Protein AF-A0ABD1WF89-F1 (afdb_monomer)

Mean predicted aligned error: 13.61 Å

Organism: NCBI:txid205694

Foldseek 3Di:
DDDDDDDDDDDDDDDDDDPDPPDPDDLVNLVVVVVVVPDDDDDPCVPPVDPDDQQAPDSNDDPQHHDPRGNPCVVVVVVVCVVVVVVDVVPDDDDQPPPDDPVPDQLDADDDPDGDRPDDSD

Sequence (122 aa):
MVRGKGELDQAGDSTRRGNGEFGNEDLIDVFLRVKESGELDFEPERFENNPIDLIGNNFEYLPFGAGRRICPRMTFGLTSVKLHLAQLLYNFDWKLPEGISPDKLNMLENTGLSASRKEDLT

pLDDT: mean 75.83, std 19.65, range [32.16, 97.44]

Radius of gyration: 26.08 Å; Cα contacts (8 Å, |Δi|>4): 51; chains: 1; bounding box: 71×37×78 Å

InterPro domains:
  IPR001128 Cytochrome P450 [PF00067] (41-106)
  IPR036396 Cytochrome P450 superfamily [G3DSA:1.10.630.10] (23-119)
  IPR036396 Cytochrome P450 superfamily [SSF48264] (41-115)
  IPR052306 Cytochrome P450 71D [PTHR47953] (41-121)

Secondary structure (DSSP, 8-state):
----PPP----------------S--HHHHHHHHHHS------GGGGTT----TTTT-TT--TT--GGGS-TTHHHHHHHHHHHHHHHHHH----PPTT--GGG---PBPSSSS--BSS---

Solvent-accessible surface area (backbone atoms only — not comparable to full-atom values): 8487 Å² total; per-residue (Å²): 138,90,85,83,87,80,88,78,87,79,79,86,81,76,91,76,85,78,92,69,84,68,66,98,64,52,75,66,54,55,53,49,50,65,60,67,64,74,70,90,72,94,62,79,64,74,58,60,97,42,91,76,41,77,77,29,85,33,86,94,46,52,97,46,39,40,72,100,72,34,51,93,54,50,70,59,51,55,52,48,52,52,51,52,50,52,52,46,63,72,76,48,89,87,72,75,62,90,93,60,55,78,93,72,60,71,78,53,59,42,91,70,99,58,89,40,61,62,60,78,100,121

Structure (mmCIF, N/CA/C/O backbone):
data_AF-A0ABD1WF89-F1
#
_entry.id   AF-A0ABD1WF89-F1
#
loop_
_atom_site.group_PDB
_atom_site.id
_atom_site.type_symbol
_atom_site.label_atom_id
_atom_site.label_alt_id
_atom_site.label_comp_id
_atom_site.label_asym_id
_atom_site.label_entity_id
_atom_site.label_seq_id
_atom_site.pdbx_PDB_ins_code
_atom_site.Cartn_x
_atom_site.Cartn_y
_atom_site.Cartn_z
_atom_site.occupancy
_atom_site.B_iso_or_equiv
_atom_site.auth_seq_id
_atom_site.auth_comp_id
_atom_site.auth_asym_id
_atom_site.auth_atom_id
_atom_site.pdbx_PDB_model_num
ATOM 1 N N . MET A 1 1 ? 54.482 10.099 -55.279 1.00 34.72 1 MET A N 1
ATOM 2 C CA . MET A 1 1 ? 53.707 9.804 -56.502 1.00 34.72 1 MET A CA 1
ATOM 3 C C . MET A 1 1 ? 52.630 8.770 -56.158 1.00 34.72 1 MET A C 1
ATOM 5 O O . MET A 1 1 ? 52.967 7.619 -55.935 1.00 34.72 1 MET A O 1
ATOM 9 N N . VAL A 1 2 ? 51.393 9.261 -55.994 1.00 40.09 2 VAL A N 1
ATOM 10 C CA . VAL A 1 2 ? 50.042 8.637 -56.033 1.00 40.09 2 VAL A CA 1
ATOM 11 C C . VAL A 1 2 ? 49.770 7.265 -55.381 1.00 40.09 2 VAL A C 1
ATOM 13 O O . VAL A 1 2 ? 50.219 6.252 -55.899 1.00 40.09 2 VAL A O 1
ATOM 16 N N . ARG A 1 3 ? 48.871 7.244 -54.373 1.00 32.16 3 ARG A N 1
ATOM 17 C CA . ARG A 1 3 ? 47.714 6.316 -54.187 1.00 32.16 3 ARG A CA 1
ATOM 18 C C . ARG A 1 3 ? 46.681 7.088 -53.339 1.00 32.16 3 ARG A C 1
ATOM 20 O O . ARG A 1 3 ? 47.033 7.544 -52.262 1.00 32.16 3 ARG A O 1
ATOM 27 N N . GLY A 1 4 ? 45.518 7.510 -53.837 1.00 36.38 4 GLY A N 1
ATOM 28 C CA . GLY A 1 4 ? 44.369 6.683 -54.213 1.00 36.38 4 GLY A CA 1
ATOM 29 C C . GLY A 1 4 ? 43.388 6.631 -53.030 1.00 36.38 4 GLY A C 1
ATOM 30 O O . GLY A 1 4 ? 43.492 5.725 -52.212 1.00 36.38 4 GLY A O 1
ATOM 31 N N . LYS A 1 5 ? 42.502 7.633 -52.888 1.00 39.59 5 LYS A N 1
ATOM 32 C CA . LYS A 1 5 ? 41.392 7.608 -51.916 1.00 39.59 5 LYS A CA 1
ATOM 33 C C . LYS A 1 5 ? 40.297 6.699 -52.479 1.00 39.59 5 LYS A C 1
ATOM 35 O O . LYS A 1 5 ? 39.809 6.973 -53.568 1.00 39.59 5 LYS A O 1
ATOM 40 N N . GLY A 1 6 ? 39.961 5.634 -51.757 1.00 35.59 6 GLY A N 1
ATOM 41 C CA . GLY A 1 6 ? 38.786 4.811 -52.028 1.00 35.59 6 GLY A CA 1
ATOM 42 C C . GLY A 1 6 ? 37.566 5.377 -51.309 1.00 35.59 6 GLY A C 1
ATOM 43 O O . GLY A 1 6 ? 37.613 5.595 -50.098 1.00 35.59 6 GLY A O 1
ATOM 44 N N . GLU A 1 7 ? 36.513 5.632 -52.083 1.00 35.69 7 GLU A N 1
ATOM 45 C CA . GLU A 1 7 ? 35.121 5.693 -51.641 1.00 35.69 7 GLU A CA 1
ATOM 46 C C . GLU A 1 7 ? 34.722 4.381 -50.957 1.00 35.69 7 GLU A C 1
ATOM 48 O O . GLU A 1 7 ? 35.073 3.294 -51.415 1.00 35.69 7 GLU A O 1
ATOM 53 N N . LEU A 1 8 ? 33.956 4.499 -49.876 1.00 39.84 8 LEU A N 1
ATOM 54 C CA . LEU A 1 8 ? 33.094 3.440 -49.375 1.00 39.84 8 LEU A CA 1
ATOM 55 C C . LEU A 1 8 ? 31.747 4.088 -49.082 1.00 39.84 8 LEU A C 1
ATOM 57 O O . LEU A 1 8 ? 31.602 4.866 -48.137 1.00 39.84 8 LEU A O 1
ATOM 61 N N . ASP A 1 9 ? 30.807 3.780 -49.965 1.00 35.22 9 ASP A N 1
ATOM 62 C CA . ASP A 1 9 ? 29.398 4.121 -49.893 1.00 35.22 9 ASP A CA 1
ATOM 63 C C . ASP A 1 9 ? 28.803 3.670 -48.557 1.00 35.22 9 ASP A C 1
ATOM 65 O O . ASP A 1 9 ? 28.829 2.486 -48.215 1.00 35.22 9 ASP A O 1
ATOM 69 N N . GLN A 1 10 ? 28.215 4.602 -47.808 1.00 42.66 10 GLN A N 1
ATO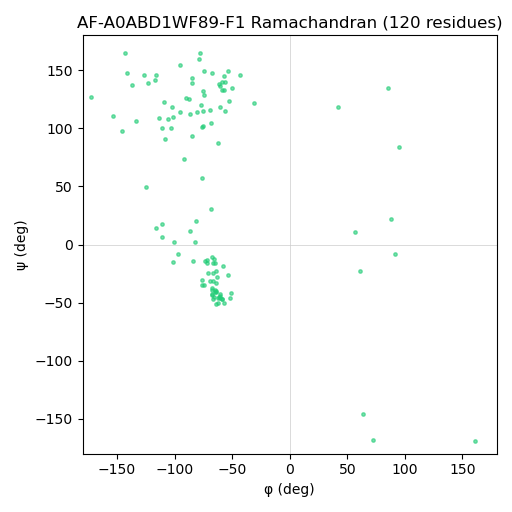M 70 C CA . GLN A 1 10 ? 27.228 4.253 -46.792 1.00 42.66 10 GLN A CA 1
ATOM 71 C C . GLN A 1 10 ? 25.851 4.578 -47.349 1.00 42.66 10 GLN A C 1
ATOM 73 O O . GLN A 1 10 ? 25.417 5.728 -47.410 1.00 42.66 10 GLN A O 1
ATOM 78 N N . ALA A 1 11 ? 25.212 3.504 -47.806 1.00 36.38 11 ALA A N 1
ATOM 79 C CA . ALA A 1 11 ? 23.807 3.432 -48.140 1.00 36.38 11 ALA A CA 1
ATOM 80 C C . ALA A 1 11 ? 22.958 3.983 -46.988 1.00 36.38 11 ALA A C 1
ATOM 82 O O . ALA A 1 11 ? 23.187 3.666 -45.819 1.00 36.38 11 ALA A O 1
ATOM 83 N N . GLY A 1 12 ? 21.978 4.812 -47.342 1.00 39.69 12 GLY A N 1
ATOM 84 C CA . GLY A 1 12 ? 20.986 5.301 -46.401 1.00 39.69 12 GLY A CA 1
ATOM 85 C C . GLY A 1 12 ? 20.187 4.148 -45.806 1.00 39.69 12 GLY A C 1
ATOM 86 O O . GLY A 1 12 ? 19.742 3.262 -46.537 1.00 39.69 12 GLY A O 1
ATOM 87 N N . ASP A 1 13 ? 19.969 4.201 -44.494 1.00 35.47 13 ASP A N 1
ATOM 88 C CA . ASP A 1 13 ? 18.883 3.459 -43.875 1.00 35.47 13 ASP A CA 1
ATOM 89 C C . ASP A 1 13 ? 17.792 4.423 -43.418 1.00 35.47 13 ASP A C 1
ATOM 91 O O . ASP A 1 13 ? 17.988 5.405 -42.700 1.00 35.47 13 ASP A O 1
ATOM 95 N N . SER A 1 14 ? 16.639 4.118 -43.977 1.00 36.56 14 SER A N 1
ATOM 96 C CA . SER A 1 14 ? 15.366 4.781 -43.918 1.00 36.56 14 SER A CA 1
ATOM 97 C C . SER A 1 14 ? 14.817 4.928 -42.504 1.00 36.56 14 SER A C 1
ATOM 99 O O . SER A 1 14 ? 14.665 3.975 -41.746 1.00 36.56 14 SER A O 1
ATOM 101 N N . THR A 1 15 ? 14.357 6.142 -42.228 1.00 46.06 15 THR A N 1
ATOM 102 C CA . THR A 1 15 ? 13.204 6.434 -41.381 1.00 46.06 15 THR A CA 1
ATOM 103 C C . THR A 1 15 ? 12.155 5.319 -41.462 1.00 46.06 15 THR A C 1
ATOM 105 O O . THR A 1 15 ? 11.622 5.079 -42.547 1.00 46.06 15 THR A O 1
ATOM 108 N N . ARG A 1 16 ? 11.804 4.688 -40.328 1.00 45.88 16 ARG A N 1
ATOM 109 C CA . ARG A 1 16 ? 10.455 4.140 -40.083 1.00 45.88 16 ARG A CA 1
ATOM 110 C C . ARG A 1 16 ? 10.234 3.622 -38.655 1.00 45.88 16 ARG A C 1
ATOM 112 O O . ARG A 1 16 ? 10.840 2.636 -38.254 1.00 45.88 16 ARG A O 1
ATOM 119 N N . ARG A 1 17 ? 9.151 4.163 -38.076 1.00 36.50 17 ARG A N 1
ATOM 120 C CA . ARG A 1 17 ? 8.226 3.595 -37.070 1.00 36.50 17 ARG A CA 1
ATOM 121 C C . ARG A 1 17 ? 8.668 3.740 -35.602 1.00 36.50 17 ARG A C 1
ATOM 123 O O . ARG A 1 17 ? 9.808 3.471 -35.277 1.00 36.50 17 ARG A 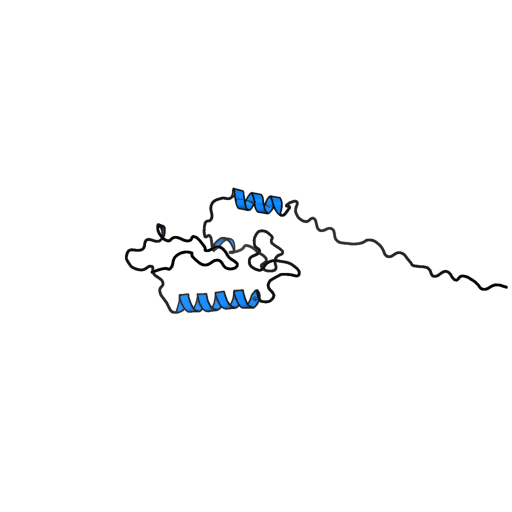O 1
ATOM 130 N N . GLY A 1 18 ? 7.806 4.141 -34.669 1.00 35.62 18 GLY A N 1
ATOM 131 C CA . GLY A 1 18 ? 6.344 4.081 -34.681 1.00 35.62 18 GLY A CA 1
ATOM 132 C C . GLY A 1 18 ? 5.644 5.410 -34.410 1.00 35.62 18 GLY A C 1
ATOM 133 O O . GLY A 1 18 ? 6.092 6.226 -33.612 1.00 35.62 18 GLY A O 1
ATOM 134 N N . ASN A 1 19 ? 4.500 5.565 -35.071 1.00 41.59 19 ASN A N 1
ATOM 135 C CA . ASN A 1 19 ? 3.430 6.435 -34.618 1.00 41.59 19 ASN A CA 1
ATOM 136 C C . ASN A 1 19 ? 2.865 5.789 -33.348 1.00 41.59 19 ASN A C 1
ATOM 138 O O . ASN A 1 19 ? 2.197 4.760 -33.429 1.00 41.59 19 ASN A O 1
ATOM 142 N N . GLY A 1 20 ? 3.198 6.342 -32.191 1.00 39.09 20 GLY A N 1
ATOM 143 C CA . GLY A 1 20 ? 2.408 6.174 -30.985 1.00 39.09 20 GLY A CA 1
ATOM 144 C C . GLY A 1 20 ? 1.800 7.531 -30.714 1.00 39.09 20 GLY A C 1
ATOM 145 O O . GLY A 1 20 ? 2.505 8.422 -30.250 1.00 39.09 20 GLY A O 1
AT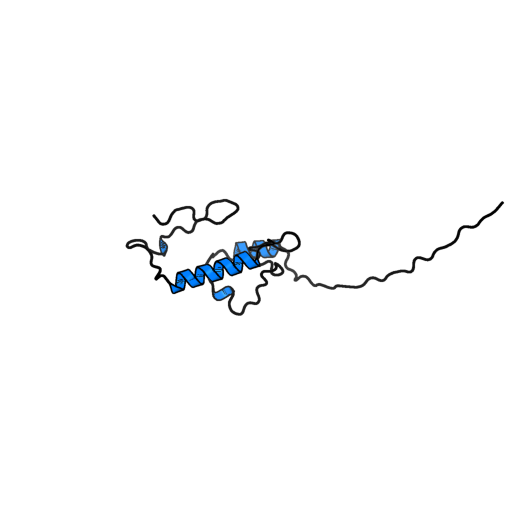OM 146 N N . GLU A 1 21 ? 0.534 7.715 -31.076 1.00 43.28 21 GLU A N 1
ATOM 147 C CA . GLU A 1 21 ? -0.28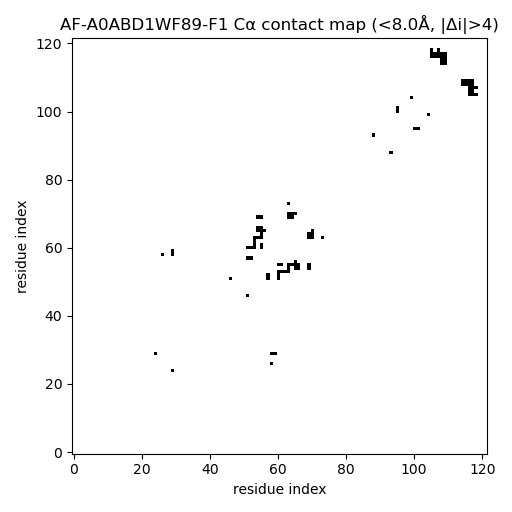2 8.751 -30.452 1.00 43.28 21 GLU A CA 1
ATOM 148 C C . GLU A 1 21 ? -0.355 8.365 -28.973 1.00 43.28 21 GLU A C 1
ATOM 150 O O . GLU A 1 21 ? -1.196 7.574 -28.554 1.00 43.28 21 GLU A O 1
ATOM 155 N N . PHE A 1 22 ? 0.627 8.823 -28.195 1.00 48.03 22 PHE A N 1
ATOM 156 C CA . PHE A 1 22 ? 0.458 8.924 -26.760 1.00 48.03 22 PHE A CA 1
ATOM 157 C C . PHE A 1 22 ? -0.714 9.878 -26.599 1.00 48.03 22 PHE A C 1
ATOM 159 O O . PHE A 1 22 ? -0.673 10.989 -27.135 1.00 48.03 22 PHE A O 1
ATOM 166 N N . GLY A 1 23 ? -1.793 9.373 -25.998 1.00 51.19 23 GLY A N 1
ATOM 167 C CA . GLY A 1 23 ? -2.990 10.148 -25.718 1.00 51.19 23 GLY A CA 1
ATOM 168 C C . GLY A 1 23 ? -2.600 11.517 -25.179 1.00 51.19 23 GLY A C 1
ATOM 169 O O . GLY A 1 23 ? -1.570 11.666 -24.530 1.00 51.19 23 GLY A O 1
ATOM 170 N N . ASN A 1 24 ? -3.401 12.516 -25.523 1.00 59.12 24 ASN A N 1
ATOM 171 C CA . ASN A 1 24 ? -3.137 13.944 -25.331 1.00 59.12 24 ASN A CA 1
ATOM 172 C C . ASN A 1 24 ? -3.144 14.376 -23.846 1.00 59.12 24 ASN A C 1
ATOM 174 O O . ASN A 1 24 ? -3.584 15.476 -23.529 1.00 59.12 24 ASN A O 1
ATOM 178 N N . GLU A 1 25 ? -2.753 13.484 -22.944 1.00 64.25 25 GLU A N 1
ATOM 179 C CA . GLU A 1 25 ? -2.673 13.661 -21.508 1.00 64.25 25 GLU A CA 1
ATOM 180 C C . GLU A 1 25 ? -1.203 13.612 -21.091 1.00 64.25 25 GLU A C 1
ATOM 182 O O . GLU A 1 25 ? -0.543 12.571 -21.123 1.00 64.25 25 GLU A O 1
ATOM 187 N N . ASP A 1 26 ? -0.671 14.769 -20.706 1.00 75.81 26 ASP A N 1
ATOM 188 C CA . ASP A 1 26 ? 0.643 14.822 -20.082 1.00 75.81 26 ASP A CA 1
ATOM 189 C C . ASP A 1 26 ? 0.523 14.411 -18.603 1.00 75.81 26 ASP A C 1
ATOM 191 O O . ASP A 1 26 ? -0.536 14.514 -17.981 1.00 75.81 26 ASP A O 1
ATOM 195 N N . LEU A 1 27 ? 1.632 13.994 -17.975 1.00 74.44 27 LEU A N 1
ATOM 196 C CA . LEU A 1 27 ? 1.661 13.650 -16.539 1.00 74.44 27 LEU A CA 1
ATOM 197 C C . LEU A 1 27 ? 1.112 14.770 -15.640 1.00 74.44 27 LEU A C 1
ATOM 199 O O . LEU A 1 27 ? 0.646 14.506 -14.534 1.00 74.44 27 LEU A O 1
ATOM 203 N N . ILE A 1 28 ? 1.187 16.017 -16.106 1.00 80.88 28 ILE A N 1
ATOM 204 C CA . ILE A 1 28 ? 0.642 17.191 -15.426 1.00 80.88 28 ILE A CA 1
ATOM 205 C C . ILE A 1 28 ? -0.891 17.131 -15.404 1.00 80.88 28 ILE A C 1
ATOM 207 O O . ILE A 1 28 ? -1.479 17.356 -14.349 1.00 80.88 28 ILE A O 1
ATOM 211 N N . ASP A 1 29 ? -1.524 16.765 -16.518 1.00 76.31 29 ASP A N 1
ATOM 212 C CA . ASP A 1 29 ? -2.982 16.653 -16.639 1.00 76.31 29 ASP A CA 1
ATOM 213 C C . ASP A 1 29 ? -3.522 15.501 -15.786 1.00 76.31 29 ASP A C 1
ATOM 215 O O . ASP A 1 29 ? -4.539 15.647 -15.107 1.00 76.31 29 ASP A O 1
ATOM 219 N N . VAL A 1 30 ? -2.793 14.380 -15.743 1.00 71.12 30 VAL A N 1
ATOM 220 C CA . VAL A 1 30 ? -3.093 13.253 -14.845 1.00 71.12 30 VAL A CA 1
ATOM 221 C C . VAL A 1 30 ? -3.021 13.705 -13.383 1.00 71.12 30 VAL A C 1
ATOM 223 O O . VAL A 1 30 ? -3.929 13.436 -12.598 1.00 71.12 30 VAL A O 1
ATOM 226 N N . PHE A 1 31 ? -1.972 14.442 -13.007 1.00 73.31 31 PHE A N 1
ATOM 227 C CA . PHE A 1 31 ? -1.787 14.907 -11.631 1.00 73.31 31 PHE A CA 1
ATOM 228 C C . PHE A 1 31 ? -2.842 15.937 -11.207 1.00 73.31 31 PHE A C 1
ATOM 230 O O . PHE A 1 31 ? -3.289 15.925 -10.059 1.00 73.31 31 PHE A O 1
ATOM 237 N N . LEU A 1 32 ? -3.243 16.825 -12.122 1.00 77.12 32 LEU A N 1
ATOM 238 C CA . LEU A 1 32 ? -4.315 17.793 -11.898 1.00 77.12 32 LEU A CA 1
ATOM 239 C C . LEU A 1 32 ? -5.661 17.087 -11.725 1.00 77.12 32 LEU A C 1
ATOM 241 O O . LEU A 1 32 ? -6.345 17.357 -10.743 1.00 77.12 32 LEU A O 1
ATOM 245 N N . ARG A 1 33 ? -5.984 16.104 -12.572 1.00 74.94 33 ARG A N 1
ATOM 246 C CA . ARG A 1 33 ? -7.218 15.311 -12.453 1.00 74.94 33 ARG A CA 1
ATOM 247 C C . ARG A 1 33 ? -7.302 14.542 -11.134 1.00 74.94 33 ARG A C 1
ATOM 249 O O . ARG A 1 33 ? -8.336 14.575 -10.476 1.00 74.94 33 ARG A O 1
ATOM 256 N N . VAL A 1 34 ? -6.207 13.898 -10.721 1.00 69.50 34 VAL A N 1
ATOM 257 C CA . VAL A 1 34 ? -6.129 13.176 -9.436 1.00 69.50 34 VAL A CA 1
ATOM 258 C C . VAL A 1 34 ? -6.280 14.129 -8.244 1.00 69.50 34 VAL A C 1
ATOM 260 O O . VAL A 1 34 ? -6.835 13.755 -7.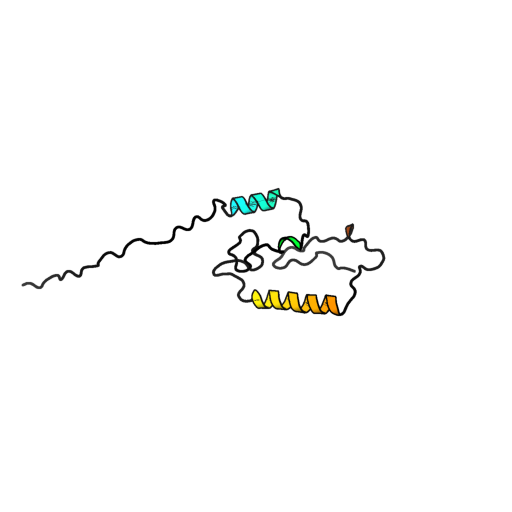215 1.00 69.50 34 VAL A O 1
ATOM 263 N N . LYS A 1 35 ? -5.807 15.375 -8.362 1.00 67.81 35 LYS A N 1
ATOM 264 C CA . LYS A 1 35 ? -6.019 16.399 -7.331 1.00 67.81 35 LYS A CA 1
ATOM 265 C C . LYS A 1 35 ? -7.441 16.956 -7.313 1.00 67.81 35 LYS A C 1
ATOM 267 O O . LYS A 1 35 ? -7.922 17.300 -6.238 1.00 67.81 35 LYS A O 1
ATOM 272 N N . GLU A 1 36 ? -8.080 17.074 -8.472 1.00 68.31 36 GLU A N 1
ATOM 273 C CA . GLU A 1 36 ? -9.434 17.615 -8.620 1.00 68.31 36 GLU A CA 1
ATOM 274 C C . GLU A 1 36 ? -10.524 16.629 -8.190 1.00 68.31 36 GLU A C 1
ATOM 276 O O . GLU A 1 36 ? -11.555 17.070 -7.689 1.00 68.31 36 GLU A O 1
ATOM 281 N N . SER A 1 37 ? -10.307 15.314 -8.325 1.00 64.06 37 SER A N 1
ATOM 282 C CA . SER A 1 37 ? -11.311 14.310 -7.947 1.00 64.06 37 SER A CA 1
ATOM 283 C C . SER A 1 37 ? -11.579 14.249 -6.441 1.00 64.06 37 SER A C 1
ATOM 285 O O . SER A 1 37 ? -12.681 13.869 -6.073 1.00 64.06 37 SER A O 1
ATOM 287 N N . GLY A 1 38 ? -10.620 14.663 -5.597 1.00 59.66 38 GLY A N 1
ATOM 288 C CA . GLY A 1 38 ? -10.790 15.160 -4.216 1.00 59.66 38 GLY A CA 1
ATOM 289 C C . GLY A 1 38 ? -11.409 14.251 -3.139 1.00 59.66 38 GLY A C 1
ATOM 290 O O . GLY A 1 38 ? -11.149 14.467 -1.956 1.00 59.66 38 GLY A O 1
ATOM 291 N N . GLU A 1 39 ? -12.183 13.239 -3.508 1.00 55.47 39 GLU A N 1
ATOM 292 C CA . GLU A 1 39 ? -12.847 12.281 -2.633 1.00 55.47 39 GLU A CA 1
ATOM 293 C C . GLU A 1 39 ? -12.088 10.953 -2.737 1.00 55.47 39 GLU A C 1
ATOM 295 O O . GLU A 1 39 ? -12.049 10.302 -3.782 1.00 55.47 39 GLU A O 1
ATOM 300 N N . LEU A 1 40 ? -11.358 10.612 -1.673 1.00 73.25 40 LEU A N 1
ATOM 301 C CA . LEU A 1 40 ? -10.542 9.401 -1.599 1.00 73.25 40 LEU A CA 1
ATOM 302 C C . LEU A 1 40 ? -11.373 8.271 -0.996 1.00 73.25 40 LEU A C 1
ATOM 304 O O . LEU A 1 40 ? -11.160 7.884 0.153 1.00 73.25 40 LEU A O 1
ATOM 308 N N . ASP A 1 41 ? -12.311 7.753 -1.782 1.00 80.69 41 ASP A N 1
ATOM 309 C CA . ASP A 1 41 ? -13.101 6.590 -1.396 1.00 80.69 41 ASP A CA 1
ATOM 310 C C . ASP A 1 41 ? -12.388 5.278 -1.735 1.00 80.69 41 ASP A C 1
ATOM 312 O O . ASP A 1 41 ? -11.695 5.123 -2.747 1.00 80.69 41 ASP A O 1
ATOM 316 N N . PHE A 1 42 ? -12.552 4.297 -0.848 1.00 84.88 42 PHE A N 1
ATOM 317 C CA . PHE A 1 42 ? -12.048 2.950 -1.071 1.00 84.88 42 PHE A CA 1
ATOM 318 C C . PHE A 1 42 ? -13.057 2.142 -1.898 1.00 84.88 42 PHE A C 1
ATOM 320 O O . PHE A 1 42 ? -13.951 1.507 -1.348 1.00 84.88 42 PHE A O 1
ATOM 327 N N . GLU A 1 43 ? -12.876 2.141 -3.218 1.00 86.88 43 GLU A N 1
ATOM 328 C CA . GLU A 1 43 ? -13.702 1.386 -4.174 1.00 86.88 43 GLU A CA 1
ATOM 329 C C . GLU A 1 43 ? -12.902 0.201 -4.756 1.00 86.88 43 GLU A C 1
ATOM 331 O O . GLU A 1 43 ? -12.152 0.377 -5.725 1.00 86.88 43 GLU A O 1
ATOM 336 N N . PRO A 1 44 ? -12.937 -1.004 -4.155 1.00 87.19 44 PRO A N 1
ATOM 337 C CA . PRO A 1 44 ? -12.200 -2.162 -4.672 1.00 87.19 44 PRO A CA 1
ATOM 338 C C . PRO A 1 44 ? -12.676 -2.605 -6.067 1.00 87.19 44 PRO A C 1
ATOM 340 O O . PRO A 1 44 ? -11.864 -3.097 -6.855 1.00 87.19 44 PRO A O 1
ATOM 343 N N . GLU A 1 45 ? -13.944 -2.363 -6.400 1.00 89.12 45 GLU A N 1
ATOM 344 C CA . GLU A 1 45 ? -14.589 -2.719 -7.667 1.00 89.12 45 GLU A CA 1
ATOM 345 C C . GLU A 1 45 ? -14.000 -1.968 -8.869 1.00 89.12 45 GLU A C 1
ATOM 347 O O . GLU A 1 45 ? -14.140 -2.420 -10.002 1.00 89.12 45 GLU A O 1
ATOM 352 N N . ARG A 1 46 ? -13.245 -0.881 -8.657 1.00 84.06 46 ARG A N 1
ATOM 353 C CA . ARG A 1 46 ? -12.585 -0.122 -9.739 1.00 84.06 46 ARG A CA 1
ATOM 354 C C . ARG A 1 46 ? -11.621 -0.952 -10.600 1.00 84.06 46 ARG A C 1
ATOM 356 O O . ARG A 1 46 ? -11.248 -0.538 -11.699 1.00 84.06 46 ARG A O 1
ATOM 363 N N . PHE A 1 47 ? -11.184 -2.104 -10.088 1.00 82.69 47 PHE A N 1
ATOM 364 C CA . PHE A 1 47 ? -10.337 -3.063 -10.802 1.00 82.69 47 PHE A CA 1
ATOM 365 C C . PHE A 1 47 ? -11.127 -4.212 -11.447 1.00 82.69 47 PHE A C 1
ATOM 367 O O . PHE A 1 47 ? -10.549 -5.008 -12.188 1.00 82.69 47 PHE A O 1
ATOM 374 N N . GLU A 1 48 ? -12.426 -4.335 -11.179 1.00 85.44 48 GLU A N 1
ATOM 375 C CA . GLU A 1 48 ? -13.277 -5.344 -11.801 1.00 85.44 48 GLU A CA 1
ATOM 376 C C . GLU A 1 48 ? -13.583 -4.955 -13.245 1.00 85.44 48 GLU A C 1
ATOM 378 O O . GLU A 1 48 ? -14.005 -3.841 -13.536 1.00 85.44 48 GLU A O 1
ATOM 383 N N . ASN A 1 49 ? -13.356 -5.881 -14.180 1.00 78.06 49 ASN A N 1
ATOM 384 C CA . ASN A 1 49 ? -13.556 -5.664 -15.620 1.00 78.06 49 ASN A CA 1
ATOM 385 C C . ASN A 1 49 ? -12.768 -4.479 -16.217 1.00 78.06 49 ASN A C 1
ATOM 387 O O . ASN A 1 49 ? -12.982 -4.125 -17.376 1.00 78.06 49 ASN A O 1
ATOM 391 N N . ASN A 1 50 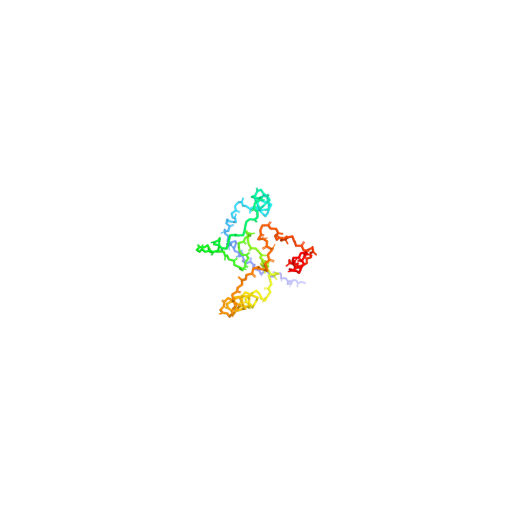? -11.830 -3.903 -15.463 1.00 74.50 50 ASN A N 1
ATOM 392 C CA . ASN A 1 50 ? -10.969 -2.823 -15.910 1.00 74.50 50 ASN A CA 1
ATOM 393 C C . ASN A 1 50 ? -9.583 -3.392 -16.257 1.00 74.50 50 ASN A C 1
ATOM 395 O O . ASN A 1 50 ? -8.923 -3.958 -15.378 1.00 74.50 50 ASN A O 1
ATOM 399 N N . PRO A 1 51 ? -9.109 -3.282 -17.512 1.00 71.00 51 PRO A N 1
ATOM 400 C CA . PRO A 1 51 ? -7.794 -3.772 -17.915 1.00 71.00 51 PRO A CA 1
ATOM 401 C C . PRO A 1 51 ? -6.670 -2.838 -17.424 1.00 71.00 51 PRO A C 1
ATOM 403 O O . PRO A 1 51 ? -5.876 -2.334 -18.217 1.00 71.00 51 PRO A O 1
ATOM 406 N N . ILE A 1 52 ? -6.586 -2.594 -16.112 1.00 75.88 52 ILE A N 1
ATOM 407 C CA . ILE A 1 52 ? -5.496 -1.820 -15.511 1.00 75.88 52 ILE A CA 1
ATOM 408 C C . ILE A 1 52 ? -4.208 -2.634 -15.620 1.00 75.88 52 ILE A C 1
ATOM 410 O O . ILE A 1 52 ? -4.065 -3.704 -15.020 1.00 75.88 52 ILE A O 1
ATOM 414 N N . ASP A 1 53 ? -3.251 -2.110 -16.382 1.00 76.38 53 ASP A N 1
ATOM 415 C CA . ASP A 1 53 ? -1.942 -2.727 -16.528 1.00 76.38 53 ASP A CA 1
ATOM 416 C C . ASP A 1 53 ? -1.030 -2.397 -15.340 1.00 76.38 53 ASP A C 1
ATOM 418 O O . ASP A 1 53 ? -0.583 -1.266 -15.153 1.00 76.38 53 ASP A O 1
ATOM 422 N N . LEU A 1 54 ? -0.695 -3.430 -14.567 1.00 77.06 54 LEU A N 1
ATOM 423 C CA . LEU A 1 54 ? 0.219 -3.347 -13.428 1.00 77.06 54 LEU A CA 1
ATOM 424 C C . LEU A 1 54 ? 1.688 -3.164 -13.842 1.00 77.06 54 LEU A C 1
ATOM 426 O O . LEU A 1 54 ? 2.520 -2.869 -12.985 1.00 77.06 54 LEU A O 1
ATOM 430 N N . ILE A 1 55 ? 2.024 -3.364 -15.123 1.00 79.00 55 ILE A N 1
ATOM 431 C CA . ILE A 1 55 ? 3.388 -3.263 -15.674 1.00 79.00 55 ILE A CA 1
ATOM 432 C C . ILE A 1 55 ? 3.763 -1.792 -15.974 1.00 79.00 55 ILE A C 1
ATOM 434 O O . ILE A 1 55 ? 4.880 -1.488 -16.397 1.00 79.00 55 ILE A O 1
ATOM 438 N N . GLY A 1 56 ? 2.864 -0.851 -15.667 1.00 76.88 56 GLY A N 1
ATOM 439 C CA . GLY A 1 56 ? 3.151 0.581 -15.690 1.00 76.88 56 GLY A CA 1
ATOM 440 C C . GLY A 1 56 ? 2.924 1.248 -17.044 1.00 76.88 56 GLY A C 1
ATOM 441 O O . GLY A 1 56 ? 3.504 2.303 -17.292 1.00 76.88 56 GLY A O 1
ATOM 442 N N . ASN A 1 57 ? 2.097 0.654 -17.913 1.00 79.56 57 ASN A N 1
ATOM 443 C CA . ASN A 1 57 ? 1.586 1.340 -19.105 1.00 79.56 57 ASN A CA 1
ATOM 444 C C . ASN A 1 57 ? 0.345 2.201 -18.805 1.00 79.56 57 ASN A C 1
ATOM 446 O O . ASN A 1 57 ? -0.016 3.034 -19.631 1.00 79.56 57 ASN A O 1
ATOM 450 N N . ASN A 1 58 ? -0.294 2.021 -17.642 1.00 80.06 58 ASN A N 1
ATOM 451 C CA . ASN A 1 58 ? -1.379 2.881 -17.177 1.00 80.06 58 ASN A CA 1
ATOM 452 C C . ASN A 1 58 ? -0.854 3.876 -16.124 1.00 80.06 58 ASN A C 1
ATOM 454 O O . ASN A 1 58 ? -0.519 3.490 -15.003 1.00 80.06 58 ASN A O 1
ATOM 458 N N . PHE A 1 59 ? -0.780 5.160 -16.484 1.00 80.94 59 PHE A N 1
ATOM 459 C CA . PHE A 1 59 ? -0.267 6.221 -15.609 1.00 80.94 59 PHE A CA 1
ATOM 460 C C . PHE A 1 59 ? -1.222 6.610 -14.476 1.00 80.94 59 PHE A C 1
ATOM 462 O O . PHE A 1 59 ? -0.783 7.231 -13.509 1.00 80.94 59 PHE A O 1
ATOM 469 N N . GLU A 1 60 ? -2.488 6.196 -14.542 1.00 79.12 60 GLU A N 1
ATOM 470 C CA . GLU A 1 60 ? -3.451 6.360 -13.450 1.00 79.12 60 GLU A CA 1
ATOM 471 C C . GLU A 1 60 ? -3.144 5.412 -12.275 1.00 79.12 60 GLU A C 1
ATOM 473 O O . GLU A 1 60 ? -3.625 5.624 -11.162 1.00 79.12 60 GLU A O 1
ATOM 478 N N . TYR A 1 61 ? -2.317 4.373 -12.486 1.00 82.44 61 TYR A N 1
ATOM 479 C CA . TYR A 1 61 ? -2.023 3.368 -11.466 1.00 82.44 61 TYR A CA 1
ATOM 480 C C . TYR A 1 61 ? -0.581 2.832 -11.520 1.00 82.44 61 TYR A C 1
ATOM 482 O O . TYR A 1 61 ? -0.263 1.897 -12.252 1.00 82.44 61 TYR A O 1
ATOM 490 N N . LEU A 1 62 ? 0.300 3.382 -10.671 1.00 87.81 62 LEU A N 1
ATOM 491 C CA . LEU A 1 62 ? 1.741 3.068 -10.650 1.00 87.81 62 LEU A CA 1
ATOM 492 C C . LEU A 1 62 ? 2.283 2.605 -9.276 1.00 87.81 62 LEU A C 1
ATOM 494 O O . LEU A 1 62 ? 3.325 3.099 -8.834 1.00 87.81 62 LEU A O 1
ATOM 498 N N . PRO A 1 63 ? 1.659 1.634 -8.579 1.00 86.75 63 PRO A N 1
ATOM 499 C CA . PRO A 1 63 ? 2.092 1.220 -7.234 1.00 86.75 63 PRO A CA 1
ATOM 500 C C . PRO A 1 63 ? 3.496 0.589 -7.198 1.00 86.75 63 PRO A C 1
ATOM 502 O O . PRO A 1 63 ? 4.150 0.574 -6.159 1.00 86.75 63 PRO A O 1
ATOM 505 N N . PHE A 1 64 ? 3.970 0.064 -8.332 1.00 90.31 64 PHE A N 1
ATOM 506 C CA . PHE A 1 64 ? 5.298 -0.540 -8.486 1.00 90.31 64 PHE A CA 1
ATOM 507 C C . PHE A 1 64 ? 6.236 0.296 -9.372 1.00 90.31 64 PHE A C 1
ATOM 509 O O . PHE A 1 64 ? 7.345 -0.151 -9.679 1.00 90.31 64 PHE A O 1
ATOM 516 N N . GLY A 1 65 ? 5.815 1.500 -9.772 1.00 89.62 65 GLY A N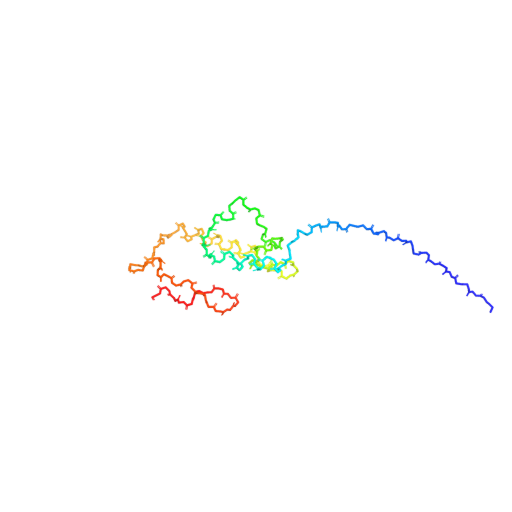 1
ATOM 517 C CA . GLY A 1 65 ? 6.482 2.305 -10.795 1.00 89.62 65 GLY A CA 1
ATOM 518 C C . GLY A 1 65 ? 6.290 1.758 -12.215 1.00 89.62 65 GLY A C 1
ATOM 519 O O . GLY A 1 65 ? 5.471 0.875 -12.449 1.00 89.62 65 GLY A O 1
ATOM 520 N N . ALA A 1 66 ? 7.065 2.287 -13.165 1.00 89.69 66 ALA A N 1
ATOM 521 C CA . ALA A 1 66 ? 7.010 1.926 -14.583 1.00 89.69 66 ALA A CA 1
ATOM 522 C C . ALA A 1 66 ? 8.405 1.907 -15.237 1.00 89.69 66 ALA A C 1
ATOM 524 O O . ALA A 1 66 ? 9.386 2.449 -14.709 1.00 89.69 66 ALA A O 1
ATOM 525 N N . GLY A 1 67 ? 8.497 1.297 -16.422 1.00 88.31 67 GLY A N 1
ATOM 526 C CA . GLY A 1 67 ? 9.690 1.320 -17.271 1.00 88.31 67 GLY A CA 1
ATOM 527 C C . GLY A 1 67 ? 10.920 0.641 -16.652 1.00 88.31 67 GLY A C 1
ATOM 528 O O . GLY A 1 67 ? 10.821 -0.339 -15.921 1.00 88.31 67 GLY A O 1
ATOM 529 N N . ARG A 1 68 ? 12.124 1.166 -16.928 1.00 90.44 68 ARG A N 1
ATOM 530 C CA . ARG A 1 68 ? 13.407 0.552 -16.503 1.00 90.44 68 ARG A CA 1
ATOM 531 C C . ARG A 1 68 ? 13.635 0.516 -14.986 1.00 90.44 68 ARG A C 1
ATOM 533 O O . ARG A 1 68 ? 14.593 -0.107 -14.534 1.00 90.44 68 ARG A O 1
ATOM 540 N N . ARG A 1 69 ? 12.828 1.243 -14.210 1.00 91.12 69 ARG A N 1
ATOM 541 C CA . ARG A 1 69 ? 12.942 1.351 -12.746 1.00 91.12 69 ARG A CA 1
ATOM 542 C C . ARG A 1 69 ? 11.721 0.769 -12.031 1.00 91.12 69 ARG A C 1
ATOM 544 O O . ARG A 1 69 ? 11.567 1.011 -10.839 1.00 91.12 69 ARG A O 1
ATOM 551 N N . ILE A 1 70 ? 10.892 0.000 -12.741 1.00 92.06 70 ILE A N 1
ATOM 552 C CA . ILE A 1 70 ? 9.799 -0.762 -12.139 1.00 92.06 70 ILE A CA 1
ATOM 553 C C . ILE A 1 70 ? 10.336 -1.714 -11.066 1.00 92.06 70 ILE A C 1
ATOM 555 O O . ILE A 1 70 ? 11.441 -2.253 -11.191 1.00 92.06 70 ILE A O 1
ATOM 559 N N . CYS A 1 71 ? 9.560 -1.920 -10.001 1.00 92.12 71 CYS A N 1
ATOM 560 C CA . CYS A 1 71 ? 9.904 -2.858 -8.945 1.00 92.12 71 CYS A CA 1
ATOM 561 C C . CYS A 1 71 ? 10.121 -4.260 -9.545 1.00 92.12 71 CYS A C 1
ATOM 563 O O . CYS A 1 71 ? 9.160 -4.889 -9.997 1.00 92.12 71 CYS A O 1
ATOM 565 N N . PRO A 1 72 ? 11.346 -4.820 -9.490 1.00 93.06 72 PRO A N 1
ATOM 566 C CA . PRO A 1 72 ? 11.644 -6.107 -10.121 1.00 93.06 72 PRO A CA 1
ATOM 567 C C . PRO A 1 72 ? 10.920 -7.284 -9.447 1.00 93.06 72 PRO A C 1
ATOM 569 O O . PRO A 1 72 ? 10.932 -8.400 -9.958 1.00 93.06 72 PRO A O 1
ATOM 572 N N . ARG A 1 73 ? 10.304 -7.053 -8.279 1.00 93.19 73 ARG A N 1
ATOM 573 C CA . ARG A 1 73 ? 9.627 -8.057 -7.451 1.00 93.19 73 ARG A CA 1
ATOM 574 C C . ARG A 1 73 ? 8.096 -7.877 -7.422 1.00 93.19 73 ARG A C 1
ATOM 576 O O . ARG A 1 73 ? 7.435 -8.459 -6.565 1.00 93.19 73 ARG A O 1
ATOM 583 N N . MET A 1 74 ? 7.510 -7.126 -8.359 1.00 92.06 74 MET A N 1
ATOM 584 C CA . MET A 1 74 ? 6.060 -6.857 -8.393 1.00 92.06 74 MET A CA 1
ATOM 585 C C . MET A 1 74 ? 5.188 -8.128 -8.323 1.00 92.06 74 MET A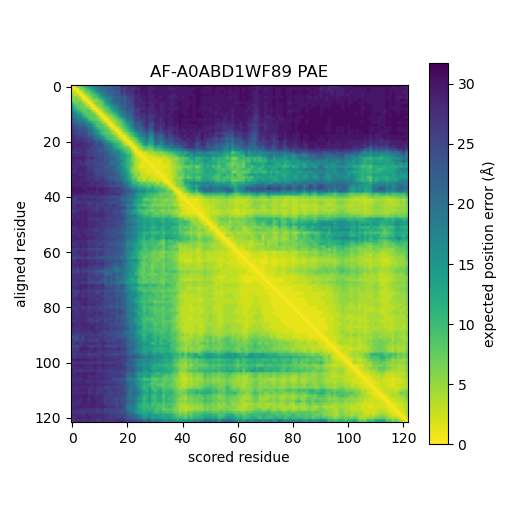 C 1
ATOM 587 O O . MET A 1 74 ? 4.277 -8.210 -7.501 1.00 92.06 74 MET A O 1
ATOM 591 N N . THR A 1 75 ? 5.514 -9.169 -9.098 1.00 92.00 75 THR A N 1
ATOM 592 C CA . THR A 1 75 ? 4.720 -10.410 -9.163 1.00 92.00 75 THR A CA 1
ATOM 593 C C . THR A 1 75 ? 4.727 -11.159 -7.837 1.00 92.00 75 THR A C 1
ATOM 595 O O . THR A 1 75 ? 3.701 -11.687 -7.407 1.00 92.00 75 THR A O 1
ATOM 598 N N . PHE A 1 76 ? 5.875 -11.182 -7.159 1.00 94.75 76 PHE A N 1
ATOM 599 C CA . PHE A 1 76 ? 5.992 -11.794 -5.839 1.00 94.75 76 PHE A CA 1
ATOM 600 C C . PHE A 1 76 ? 5.200 -11.006 -4.795 1.00 94.75 76 PHE A C 1
ATOM 602 O O . PHE A 1 76 ? 4.498 -11.621 -3.999 1.00 94.75 76 PHE A O 1
ATOM 609 N N . GLY A 1 77 ? 5.268 -9.669 -4.818 1.00 92.00 77 GLY A N 1
ATOM 610 C CA . GLY A 1 77 ? 4.470 -8.821 -3.930 1.00 92.00 77 GLY A CA 1
ATOM 611 C C . GLY A 1 77 ? 2.974 -9.087 -4.091 1.00 92.00 77 GLY A C 1
ATOM 612 O O . GLY A 1 77 ? 2.295 -9.405 -3.118 1.00 92.00 77 GLY A O 1
ATOM 613 N N . LEU A 1 78 ? 2.484 -9.073 -5.333 1.00 91.38 78 LEU A N 1
ATOM 614 C CA . LEU A 1 78 ? 1.074 -9.316 -5.637 1.00 91.38 78 LEU A CA 1
ATOM 615 C C . LEU A 1 78 ? 0.619 -10.723 -5.227 1.00 91.38 78 LEU A C 1
ATOM 617 O O . LEU A 1 78 ? -0.430 -10.882 -4.608 1.00 91.38 78 LEU A O 1
ATOM 621 N N . THR A 1 79 ? 1.413 -11.747 -5.550 1.00 94.75 79 THR A N 1
ATOM 622 C CA . THR A 1 79 ? 1.096 -13.139 -5.189 1.00 94.75 79 THR A CA 1
ATOM 623 C C . THR A 1 79 ? 1.091 -13.322 -3.675 1.00 94.75 79 THR A C 1
ATOM 625 O O . THR A 1 79 ? 0.202 -13.980 -3.141 1.00 94.75 79 THR A O 1
ATOM 628 N N . SER A 1 80 ? 2.042 -12.696 -2.977 1.00 96.31 80 SER A N 1
ATOM 629 C CA . SER A 1 80 ? 2.118 -12.749 -1.518 1.00 96.31 80 SER A CA 1
ATOM 630 C C . SER A 1 80 ? 0.881 -12.118 -0.890 1.00 96.31 80 SER A C 1
ATOM 632 O O . SER A 1 80 ? 0.243 -12.768 -0.071 1.00 96.31 80 SER A O 1
ATOM 634 N N . VAL A 1 81 ? 0.490 -10.906 -1.296 1.00 94.31 81 VAL A N 1
ATOM 635 C CA . VAL A 1 81 ? -0.713 -10.244 -0.758 1.00 94.31 81 VAL A CA 1
ATOM 636 C C . VAL A 1 81 ? -1.959 -11.093 -1.004 1.00 94.31 81 VAL A C 1
ATOM 638 O O . VAL A 1 81 ? -2.712 -11.335 -0.066 1.00 94.31 81 VAL A O 1
ATOM 641 N N . LYS A 1 82 ? -2.144 -11.618 -2.223 1.00 93.94 82 LYS A N 1
ATOM 642 C CA . LYS A 1 82 ? -3.289 -12.482 -2.557 1.00 93.94 82 LYS A CA 1
ATOM 643 C C . LYS A 1 82 ? -3.348 -13.733 -1.685 1.00 93.94 82 LYS A C 1
ATOM 645 O O . LYS A 1 82 ? -4.409 -14.058 -1.162 1.00 93.94 82 LYS A O 1
ATOM 650 N N . LEU A 1 83 ? -2.218 -14.423 -1.520 1.00 97.44 83 LEU A N 1
ATOM 651 C CA . LEU A 1 83 ? -2.154 -15.649 -0.730 1.00 97.44 83 LEU A CA 1
ATOM 652 C C . LEU A 1 83 ? -2.465 -15.384 0.746 1.00 97.44 83 LEU A C 1
ATOM 654 O O . LEU A 1 83 ? -3.327 -16.051 1.311 1.00 97.44 83 LEU A O 1
ATOM 658 N N . HIS A 1 84 ? -1.798 -14.402 1.356 1.00 97.00 84 HIS A N 1
ATOM 659 C CA . HIS A 1 84 ? -2.009 -14.093 2.769 1.00 97.00 84 HIS A CA 1
ATOM 660 C C . HIS A 1 84 ? -3.429 -13.578 3.013 1.00 97.00 84 HIS A C 1
ATOM 662 O O . HIS A 1 84 ? -4.066 -14.008 3.966 1.00 97.00 84 HIS A O 1
ATOM 668 N N . LEU A 1 85 ? -3.965 -12.726 2.132 1.00 95.62 85 LEU A N 1
ATOM 669 C CA . LEU A 1 85 ? -5.343 -12.250 2.243 1.00 95.62 85 LEU A CA 1
ATOM 670 C C . LEU A 1 85 ? -6.344 -13.410 2.163 1.00 95.62 85 LEU A C 1
ATOM 672 O O . LEU A 1 85 ? -7.228 -13.503 3.007 1.00 95.62 85 LEU A O 1
ATOM 676 N N . ALA A 1 86 ? -6.172 -14.335 1.213 1.00 96.69 86 ALA A N 1
ATOM 677 C CA . ALA A 1 86 ? -7.025 -15.518 1.106 1.00 96.69 86 ALA A CA 1
ATOM 678 C C . ALA A 1 86 ? -6.958 -16.394 2.367 1.00 96.69 86 ALA A C 1
ATOM 680 O O . ALA A 1 86 ? -7.985 -16.846 2.864 1.00 96.69 86 ALA A O 1
ATOM 681 N N . GLN A 1 87 ? -5.761 -16.604 2.919 1.00 97.19 87 GLN A N 1
ATOM 682 C CA . GLN A 1 87 ? -5.586 -17.357 4.162 1.00 97.19 87 GLN A CA 1
ATOM 683 C C . GLN A 1 87 ? -6.247 -16.664 5.355 1.00 97.19 87 GLN A C 1
ATOM 685 O O . GLN A 1 87 ? -6.858 -17.333 6.184 1.00 97.19 87 GLN A O 1
ATOM 690 N N . LEU A 1 88 ? -6.130 -15.342 5.453 1.00 96.25 88 LEU A N 1
ATOM 691 C CA . LEU A 1 88 ? -6.722 -14.575 6.540 1.00 96.25 88 LEU A CA 1
ATOM 692 C C . LEU A 1 88 ? -8.253 -14.612 6.485 1.00 96.25 88 LEU A C 1
ATOM 694 O O . LEU A 1 88 ? -8.878 -14.923 7.493 1.00 96.25 88 LEU A O 1
ATOM 698 N N . LEU A 1 89 ? -8.833 -14.390 5.302 1.00 95.44 89 LEU A N 1
ATOM 699 C CA . LEU A 1 89 ? -10.281 -14.439 5.087 1.00 95.44 89 LEU A CA 1
ATOM 700 C C . LEU A 1 89 ? -10.864 -15.846 5.271 1.00 95.44 89 LEU A C 1
ATOM 702 O O . LEU A 1 89 ? -12.011 -15.983 5.675 1.00 95.44 89 LEU A O 1
ATOM 706 N N . TYR A 1 90 ? -10.094 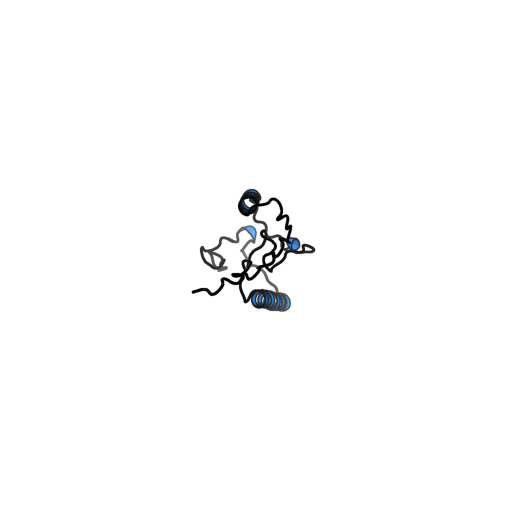-16.896 4.969 1.00 96.44 90 TYR A N 1
ATOM 707 C CA . TYR A 1 90 ? -10.555 -18.276 5.130 1.00 96.44 90 TYR A CA 1
ATOM 708 C C . TYR A 1 90 ? -10.554 -18.740 6.593 1.00 96.44 90 TYR A C 1
ATOM 710 O O . TYR A 1 90 ? -11.401 -19.537 6.985 1.00 96.44 90 TYR A O 1
ATOM 718 N N . ASN A 1 91 ? -9.585 -18.286 7.394 1.00 97.12 91 ASN A N 1
ATOM 719 C CA . ASN A 1 91 ? -9.367 -18.816 8.743 1.00 97.12 91 ASN A CA 1
ATOM 720 C C . ASN A 1 91 ? -9.928 -17.933 9.869 1.00 97.12 91 ASN A C 1
ATOM 722 O O . ASN A 1 91 ? -10.009 -18.409 11.001 1.00 97.12 91 ASN A O 1
ATOM 726 N N . PHE A 1 92 ? -10.273 -16.669 9.604 1.00 95.81 92 PHE A N 1
ATOM 727 C CA . PHE A 1 92 ? -10.653 -15.719 10.650 1.00 95.81 92 PHE A CA 1
ATOM 728 C C . PHE A 1 92 ? -11.872 -14.878 10.268 1.00 95.81 92 PHE A C 1
ATOM 730 O O . PHE A 1 92 ? -11.925 -14.299 9.187 1.00 95.81 92 PHE A O 1
ATOM 737 N N . ASP A 1 93 ? -12.785 -14.706 11.225 1.00 93.12 93 ASP A N 1
ATOM 738 C CA . ASP A 1 93 ? -13.845 -13.702 11.152 1.00 93.12 93 ASP A CA 1
ATOM 739 C C . ASP A 1 93 ? -13.329 -12.369 11.701 1.00 93.12 93 ASP A C 1
ATOM 741 O O . ASP A 1 93 ? -13.039 -12.236 12.893 1.00 93.12 93 ASP A O 1
ATOM 745 N N . TRP A 1 94 ? -13.195 -11.366 10.836 1.00 89.25 94 TRP A N 1
ATOM 746 C CA . TRP A 1 94 ? -12.670 -10.057 11.220 1.00 89.25 94 TRP A CA 1
ATOM 747 C C . TRP A 1 94 ? -13.783 -9.119 11.668 1.00 89.25 94 TRP A C 1
ATOM 749 O O . TRP A 1 94 ? -14.751 -8.885 10.947 1.00 89.25 94 TRP A O 1
ATOM 759 N N . LYS A 1 95 ? -13.630 -8.558 12.869 1.00 89.06 95 LYS A N 1
ATOM 760 C CA . LYS A 1 95 ? -14.526 -7.552 13.444 1.00 89.06 95 LYS A CA 1
ATOM 761 C C . LYS A 1 95 ? -13.695 -6.522 14.197 1.00 89.06 95 LYS A C 1
ATOM 763 O O . LYS A 1 95 ? -12.651 -6.860 14.754 1.00 89.06 95 LYS A O 1
ATOM 768 N N . LEU A 1 96 ? -14.158 -5.275 14.215 1.00 87.75 96 LEU A N 1
ATOM 769 C CA . LEU A 1 96 ? -13.561 -4.260 15.078 1.00 87.75 96 LEU A CA 1
ATOM 770 C C . LEU A 1 96 ? -13.830 -4.601 16.555 1.00 87.75 96 LEU A C 1
ATOM 772 O O . LEU A 1 96 ? -14.882 -5.175 16.857 1.00 87.75 96 LEU A O 1
ATOM 776 N N . PRO A 1 97 ? -12.908 -4.251 17.471 1.00 85.50 97 PRO A N 1
ATOM 777 C CA . PRO A 1 97 ? -13.147 -4.345 18.906 1.00 85.50 97 PRO A CA 1
ATOM 778 C C . PRO A 1 97 ? -14.422 -3.607 19.328 1.00 85.50 97 PRO A C 1
ATOM 780 O O . PRO A 1 97 ? -14.799 -2.591 18.734 1.00 85.50 97 PRO A O 1
ATOM 783 N N . GLU A 1 98 ? -15.077 -4.103 20.379 1.00 83.25 98 GLU A N 1
ATOM 784 C CA . GLU A 1 98 ? -16.281 -3.467 20.914 1.00 83.25 98 GLU A CA 1
ATOM 785 C C . GLU A 1 98 ? -16.006 -2.006 21.305 1.00 83.25 98 GLU A C 1
ATOM 787 O O . GLU A 1 98 ? -15.017 -1.692 21.964 1.00 83.25 98 GLU A O 1
ATOM 792 N N . GLY A 1 99 ? -16.894 -1.102 20.883 1.00 82.56 99 GLY A N 1
ATOM 793 C CA . GLY A 1 99 ? -16.780 0.335 21.152 1.00 82.56 99 GLY A CA 1
ATOM 794 C C . GLY A 1 99 ? -16.028 1.148 20.091 1.00 82.56 99 GLY A C 1
ATOM 795 O O . GLY A 1 99 ? -16.098 2.377 20.136 1.00 82.56 99 GLY A O 1
ATOM 796 N N . ILE A 1 100 ? -15.385 0.510 19.104 1.00 85.06 100 ILE A N 1
ATOM 797 C CA . ILE A 1 100 ? -14.743 1.202 17.976 1.00 85.06 100 ILE A CA 1
ATOM 798 C C . ILE A 1 100 ? -15.702 1.241 16.782 1.00 85.06 100 ILE A C 1
ATOM 800 O O . ILE A 1 100 ? -16.035 0.212 16.197 1.00 85.06 100 ILE A O 1
ATOM 804 N N . SER A 1 101 ? -16.148 2.439 16.399 1.00 85.06 101 SER A N 1
ATOM 805 C CA . SER A 1 101 ? -16.942 2.640 15.180 1.00 85.06 101 SER A CA 1
ATOM 806 C C . SER A 1 101 ? -16.031 2.808 13.956 1.00 85.06 101 SER A C 1
ATOM 808 O O . SER A 1 101 ? -15.067 3.573 14.061 1.00 85.06 101 SER A O 1
ATOM 810 N N . PRO A 1 102 ? -16.359 2.206 12.796 1.00 84.06 102 PRO A N 1
ATOM 811 C CA . PRO A 1 102 ? -15.595 2.368 11.553 1.00 84.06 102 PRO A CA 1
ATOM 812 C C . PRO A 1 102 ? -15.329 3.835 11.192 1.00 84.06 102 PRO A C 1
ATOM 814 O O . PRO A 1 102 ? -14.200 4.195 10.879 1.00 84.06 102 PRO A O 1
ATOM 817 N N . ASP A 1 103 ? -16.333 4.698 11.362 1.00 83.31 103 ASP A N 1
ATOM 818 C CA . ASP A 1 103 ? -16.268 6.127 11.014 1.00 83.31 103 ASP A CA 1
ATOM 819 C C . ASP A 1 103 ? -15.278 6.933 11.870 1.00 83.31 103 ASP A C 1
ATOM 821 O O . ASP A 1 103 ? -14.930 8.063 11.542 1.00 83.31 103 ASP A O 1
ATOM 825 N N . LYS A 1 104 ? -14.843 6.373 13.005 1.00 83.19 104 LYS A N 1
ATOM 826 C CA . LYS A 1 104 ? -13.863 7.002 13.904 1.00 83.19 104 LYS A CA 1
ATOM 827 C C . LYS A 1 104 ? -12.459 6.440 13.714 1.00 83.19 104 LYS A C 1
ATOM 829 O O . LYS A 1 104 ? -11.552 6.833 14.446 1.00 83.19 104 LYS A O 1
ATOM 834 N N . LEU A 1 105 ? -12.272 5.515 12.774 1.00 86.19 105 LEU A N 1
ATOM 835 C CA . LEU A 1 105 ? -10.969 4.939 12.506 1.00 86.19 105 LEU A CA 1
ATOM 836 C C . LEU A 1 105 ? -10.110 5.944 11.733 1.00 86.19 105 LEU A C 1
ATOM 838 O O . LEU A 1 105 ? -10.400 6.293 10.590 1.00 86.19 105 LEU A O 1
ATOM 842 N N . ASN A 1 106 ? -9.031 6.406 12.358 1.00 86.19 106 ASN A N 1
ATOM 843 C CA . ASN A 1 106 ? -8.113 7.344 11.732 1.00 86.19 106 ASN A CA 1
ATOM 844 C C . ASN A 1 106 ? -7.211 6.632 10.712 1.00 86.19 106 ASN A C 1
ATOM 846 O O . ASN A 1 106 ? -6.225 5.997 11.079 1.00 86.19 106 ASN A O 1
ATOM 850 N N . MET A 1 107 ? -7.529 6.764 9.425 1.00 87.06 107 MET A N 1
ATOM 851 C CA . MET A 1 107 ? -6.761 6.167 8.324 1.00 87.06 107 MET A CA 1
ATOM 852 C C . MET A 1 107 ? -5.597 7.041 7.831 1.00 87.06 107 MET A C 1
ATOM 854 O O . MET A 1 107 ? -5.009 6.742 6.795 1.00 87.06 107 MET A O 1
ATOM 858 N N . LEU A 1 108 ? -5.228 8.104 8.560 1.00 89.38 108 LEU A N 1
ATOM 859 C CA . LEU A 1 108 ? -4.063 8.917 8.210 1.00 89.38 108 LEU A CA 1
ATOM 860 C C . LEU A 1 108 ? -2.778 8.084 8.251 1.00 89.38 108 LEU A C 1
ATOM 862 O O . LEU A 1 108 ? -2.539 7.299 9.172 1.00 89.38 108 LEU A O 1
ATOM 866 N N . GLU A 1 109 ? -1.922 8.303 7.260 1.00 89.56 109 GLU A N 1
ATOM 867 C CA . GLU A 1 109 ? -0.663 7.587 7.093 1.00 89.56 109 GLU A CA 1
ATOM 868 C C . GLU A 1 109 ? 0.513 8.357 7.704 1.00 89.56 109 GLU A C 1
ATOM 870 O O . GLU A 1 109 ? 0.506 9.586 7.831 1.00 89.56 109 GLU A O 1
ATOM 875 N N . ASN A 1 110 ? 1.556 7.624 8.082 1.00 91.44 110 ASN A N 1
ATOM 876 C CA . ASN A 1 110 ? 2.846 8.208 8.403 1.00 91.44 110 ASN A CA 1
ATOM 877 C C . ASN A 1 110 ? 3.567 8.638 7.117 1.00 91.44 110 ASN A C 1
ATOM 879 O O . ASN A 1 110 ? 3.426 8.012 6.068 1.00 91.44 110 ASN A O 1
ATOM 883 N N . THR A 1 111 ? 4.385 9.685 7.195 1.00 88.62 111 THR A N 1
ATOM 884 C CA . THR A 1 111 ? 5.180 10.116 6.042 1.00 88.62 111 THR A CA 1
ATOM 885 C C . THR A 1 111 ? 6.363 9.169 5.835 1.00 88.62 111 THR A C 1
ATOM 887 O O . THR A 1 111 ? 7.089 8.841 6.775 1.00 88.62 111 THR A O 1
ATOM 890 N N . GLY A 1 112 ? 6.589 8.716 4.601 1.00 87.19 112 GLY A N 1
ATOM 891 C CA . GLY A 1 112 ? 7.721 7.839 4.311 1.00 87.19 112 GLY A CA 1
ATOM 892 C C . GLY A 1 112 ? 7.602 7.047 3.016 1.00 87.19 112 GLY A C 1
ATOM 893 O O . GLY A 1 112 ? 6.740 7.299 2.182 1.00 87.19 112 GLY A O 1
ATOM 894 N N . LEU A 1 113 ? 8.513 6.081 2.860 1.00 84.88 113 LEU A N 1
ATOM 895 C CA . LEU A 1 113 ? 8.575 5.166 1.712 1.00 84.88 113 LEU A CA 1
ATOM 896 C C . LEU A 1 113 ? 7.431 4.141 1.693 1.00 84.88 113 LEU A C 1
ATOM 898 O O . LEU A 1 113 ? 7.112 3.609 0.634 1.00 84.88 113 LEU A O 1
ATOM 902 N N . SER A 1 114 ? 6.846 3.841 2.852 1.00 86.31 114 SER A N 1
ATOM 903 C CA . SER A 1 114 ? 5.713 2.931 2.999 1.00 86.31 114 SER A CA 1
ATOM 904 C C . SER A 1 114 ? 4.547 3.634 3.679 1.00 86.31 114 SER A C 1
ATOM 906 O O . SER A 1 114 ? 4.747 4.321 4.680 1.00 86.31 114 SER A O 1
ATOM 908 N N . ALA A 1 115 ? 3.342 3.372 3.187 1.00 88.25 115 ALA A N 1
ATOM 909 C CA . ALA A 1 115 ? 2.098 3.777 3.815 1.00 88.25 115 ALA A CA 1
ATOM 910 C C . ALA A 1 115 ? 1.811 2.878 5.027 1.00 88.25 115 ALA A C 1
ATOM 912 O O . ALA A 1 115 ? 1.401 1.725 4.887 1.00 88.25 115 ALA A O 1
ATOM 913 N N . SER A 1 116 ? 2.073 3.387 6.228 1.00 91.19 116 SER A N 1
ATOM 914 C CA . SER A 1 116 ? 1.649 2.766 7.486 1.00 91.19 116 SER A CA 1
ATOM 915 C C . SER A 1 116 ? 0.690 3.703 8.198 1.00 91.19 116 SER A C 1
ATOM 917 O O . SER A 1 116 ? 0.932 4.910 8.209 1.00 91.19 116 SER A O 1
ATOM 919 N N . ARG A 1 117 ? -0.357 3.172 8.837 1.00 91.06 117 ARG A N 1
ATOM 920 C CA . ARG A 1 117 ? -1.269 3.998 9.637 1.00 91.06 117 ARG A CA 1
ATOM 921 C C . ARG A 1 117 ? -0.490 4.714 10.743 1.00 91.06 117 ARG A C 1
ATOM 923 O O . ARG A 1 117 ? 0.430 4.145 11.326 1.00 91.06 117 ARG A O 1
ATOM 930 N N . LYS A 1 118 ? -0.841 5.973 10.989 1.00 90.81 118 LYS A N 1
ATOM 931 C CA . LYS A 1 118 ? -0.167 6.832 11.967 1.00 90.81 118 LYS A CA 1
ATOM 932 C C . LYS A 1 118 ? -0.414 6.389 13.410 1.00 90.81 118 LYS A C 1
ATOM 934 O O . LYS A 1 118 ? 0.446 6.586 14.262 1.00 90.81 118 LYS A O 1
ATOM 939 N N . GLU A 1 119 ? -1.583 5.819 13.671 1.00 89.44 119 GLU A N 1
ATOM 940 C CA . GLU A 1 119 ? -2.024 5.366 14.991 1.00 89.44 119 GLU A CA 1
ATOM 941 C C . GLU A 1 119 ? -2.222 3.845 14.982 1.00 89.44 119 GLU A C 1
ATOM 943 O O . GLU A 1 119 ? -2.634 3.271 13.972 1.00 89.44 119 GLU A O 1
ATOM 948 N N . ASP A 1 120 ? -1.934 3.168 16.091 1.00 84.12 120 ASP A N 1
ATOM 949 C CA . ASP A 1 120 ? -2.183 1.729 16.233 1.00 84.12 120 ASP A CA 1
ATOM 950 C C . ASP A 1 120 ? -3.672 1.437 16.504 1.00 84.12 120 ASP A C 1
ATOM 952 O O . ASP A 1 120 ? -4.451 2.332 16.811 1.00 84.12 120 ASP A O 1
ATOM 956 N N . LEU A 1 121 ? -4.093 0.175 16.346 1.00 72.69 121 LEU A N 1
ATOM 957 C CA . LEU A 1 121 ? -5.484 -0.271 16.583 1.00 72.69 121 LEU A CA 1
ATOM 958 C C . LEU A 1 121 ? -5.794 -0.528 18.074 1.00 72.69 121 LEU A C 1
ATOM 960 O O . LEU A 1 121 ? -6.717 -1.281 18.379 1.00 72.69 121 LEU A O 1
ATOM 964 N N . THR A 1 122 ? -5.003 0.034 18.987 1.00 60.84 122 THR A N 1
ATOM 965 C CA . THR A 1 122 ? -5.032 -0.253 20.434 1.00 60.84 122 THR A CA 1
ATOM 966 C C . THR A 1 122 ? -5.744 0.813 21.239 1.00 60.84 122 THR A C 1
ATOM 968 O O . THR A 1 122 ? -5.399 1.998 21.034 1.00 60.84 122 THR A O 1
#

Nearest PDB structures (foldseek):
  7cb9-assembly1_A  TM=9.213E-01  e=8.353E-03  Salvia miltiorrhiza
  7x2q-assembly2_B  TM=8.805E-01  e=7.793E-03  Salvia miltiorrhiza

=== Feature glossary ===
Key to the feature types in this record:

pLDDT. pLDDT is the predicted lDDT-Cα score: AlphaFold's confidence that the local environment of each residue (all inter-atomic distances within 15 Å) is correctly placed. It is a per-residue number between 0 and 100, with higher meaning more reliable.

Radius of gyration, Cα contacts, bounding box. The geometric summary reports three shape descriptors. Rg (radius of gyration) measures how spread out the Cα atoms are about their centre of mass; compact globular proteins have small Rg, elongated or unfolded ones large. Cα contacts (<8 Å, |i−j|>4) count long-range residue pairs in spatial proximity — high for tightly packed folds, near zero for rods or random coil. The bounding-box extents give the protein's footprint along x, y, z in Å.

Backbone torsions (φ/ψ). Backbone dihedral angles. Every residue except chain termini has a φ (preceding-C → N → Cα → C) and a ψ (N → Cα → C → next-N). They are reported in degrees following the IUPAC sign convention. Secondary structure is essentially a statement about which (φ, ψ) basin each residue occupies.

Contact-map, Ramachandran, and PAE plots. Plot images: a contact map (which residues are close in 3D, as an N×N binary image), a Ramachandran scatter (backbone torsion angles, revealing secondary-structure composition at a glance), and — for AlphaFold structures — a PAE heatmap (pairwise prediction confidence).

Predicted aligned error. Predicted Aligned Error (PAE) is an AlphaFold confidence matrix: entry (i, j) is the expected error in the position of residue j, in ångströms, when the prediction is superimposed on the true structure at residue i. Low PAE within a block of residues means that block is internally rigid and well-predicted; high PAE between two blocks means their relative placement is uncertain even if each block individually is confident.

Secondary structure (3-state, P-SEA). Three-state secondary structure (P-SEA) collapses the eight DSSP classes into helix (a), strand (b), and coil (c). P-SEA assigns these from Cα geometry alone — distances and angles — without requiring backbone oxygens, so it works on any Cα trace.

Solvent-accessible surface area. Solvent-accessible surface area (SASA) is the area in Å² traced out by the centre of a 1.4 Å probe sphere (a water molecule) rolled over the protein's van der Waals surface (Shrake–Rupley / Lee–Richards construction). Buried residues have near-zero SASA; fully exposed residues can exceed 200 Å². The total SASA scales roughly with the number of surface residues.

Foldseek 3Di. The Foldseek 3Di string encodes local tertiary geometry as a 20-letter alphabet — one character per residue — derived from the relative positions of nearby Cα atoms. Unlike the amino-acid sequence, 3Di is a direct function of the 3D structure, so two proteins with the same fold have similar 3Di strings even at low sequence identity.

B-factor. For experimental (PDB) structures, the B-factor (temperature factor) quantifies the positional spread of each atom in the crystal — a combination of thermal vibration and static disorder — in units of Å². High B-factors mark flexible loops or poorly resolved regions; low B-factors mark the rigid, well-ordered core.

mmCIF coordinates. The mmCIF block holds the 3D Cartesian coordinates of each backbone atom (N, Cα, C, O) in ångströms. mmCIF is the PDB's canonical archive format — a tagged-loop text representation of the atomic model.

InterPro / GO / CATH / organism. Functional annotations link the protein to curated databases. InterPro entries identify conserved domains and families by matching the sequence against member-database signatures (Pfam, PROSITE, CDD, …). Gene Ontology (GO) terms describe molecular function, biological process, and cellular component in a controlled vocabulary. CATH places the structure in a hierarchical fold classification (Class/Architecture/Topology/Homologous-superfamily). The organism is the source species.

Rendered structure images. Structure images are PyMOL renders from six orthogonal camera directions. Cartoon representation draws helices as coils and strands as arrows; sticks shows the backbone as bonds; surface shows the solvent-excluded envelope. Rainbow coloring maps sequence position to hue (blue→red, N→C); chain coloring assigns a distinct color per polypeptide.

Sequence. This is the polypeptide sequence — one letter per residue, N-terminus first. Length ranges from a few dozen residues for small domains to over a thousand for large multi-domain proteins.

Secondary structure (8-state, DSSP). The SS8 string is DSSP's per-residue secondary-structure call. α-helix (H) means an i→i+4 H-bond ladder; β-strand (E) means the residue participates in a β-sheet; 3₁₀ (G) and π (I) are tighter and wider helices; T/S are turns/bends; '-' is loop.

Nearest PDB structures. Structural nearest neighbors (via Foldseek easy-search vs the PDB). Reported per hit: target PDB id, E-value, and alignment TM-score. A TM-score above ~0.5 is the conventional threshold for 'same fold'.